Protein AF-B7S6W8-F1 (afdb_monomer)

Mean predicted aligned error: 9.66 Å

Solvent-accessible surface area (backbone atoms only — not comparable to full-atom values): 4986 Å² total; per-residue (Å²): 100,70,91,66,51,34,82,97,51,30,82,68,70,40,83,88,77,60,81,42,68,65,73,74,73,37,56,80,69,58,44,51,50,52,55,51,51,53,56,48,47,49,53,50,52,22,43,50,50,33,54,75,75,65,46,83,54,58,67,83,92,48,54,46,68,59,47,43,53,54,50,25,52,52,45,42,49,51,59,53,55,77,69,106

Secondary structure (DSSP, 8-state):
-TTTT-TTS--SS-TTSS--HHHHHS-HHHHHHHHHHHHHHHHHHHHHHIIIII-S---TTS-HHHHHHHHHHHHHHHHHHHH-

Organism: NCBI:txid69654

Sequence (84 aa):
IAETNRAPFDFAEGESELVSGFNIEYSAGGFALIFMAEYANILVMSLFSVVLFFGAGSVGSLSWDFVMMVKTLFVAFAFIWVRA

Foldseek 3Di:
DCVLCAPPNVPQPPPPPDDRPCVVVDPDPRVVVVVVVSVVVLLVVLLVCCCPPVNLDDDPPDDSVVVSVVSSVVSSVVVVVVRD

pLDDT: mean 73.94, std 12.87, range [48.03, 89.5]

Structure (mmCIF, N/CA/C/O backbone):
data_AF-B7S6W8-F1
#
_entry.id   AF-B7S6W8-F1
#
loop_
_atom_site.group_PDB
_atom_site.id
_atom_site.type_symbol
_atom_site.label_atom_id
_atom_site.label_alt_id
_atom_site.label_comp_id
_atom_site.label_asym_id
_atom_site.label_entity_id
_atom_site.label_seq_id
_atom_site.pdbx_PDB_ins_code
_atom_site.Cartn_x
_atom_site.Cartn_y
_atom_site.Cartn_z
_atom_site.occupancy
_atom_site.B_iso_or_equiv
_atom_site.auth_seq_id
_atom_site.auth_comp_id
_atom_site.auth_asym_id
_atom_site.auth_atom_id
_atom_site.pdbx_PDB_model_num
ATOM 1 N N . ILE A 1 1 ? -2.363 -8.653 2.361 1.00 58.00 1 ILE A N 1
ATOM 2 C CA . ILE A 1 1 ? -3.825 -8.440 2.548 1.00 58.00 1 ILE A CA 1
ATOM 3 C C . ILE A 1 1 ? -4.276 -8.999 3.897 1.00 58.00 1 ILE A C 1
ATOM 5 O O . ILE A 1 1 ? -4.749 -8.218 4.704 1.00 58.00 1 ILE A O 1
ATOM 9 N N . ALA A 1 2 ? -4.083 -10.294 4.192 1.00 51.31 2 ALA A N 1
ATOM 10 C CA . ALA A 1 2 ? -4.482 -10.862 5.491 1.00 51.31 2 ALA A CA 1
ATOM 11 C C . ALA A 1 2 ? -3.647 -10.343 6.684 1.00 51.31 2 ALA A C 1
ATOM 13 O O . ALA A 1 2 ? -4.193 -10.016 7.725 1.00 51.31 2 ALA A O 1
ATOM 14 N N . GLU A 1 3 ? -2.331 -10.196 6.522 1.00 59.50 3 GLU A N 1
ATOM 15 C CA . GLU A 1 3 ? -1.415 -9.718 7.581 1.00 59.50 3 GLU A CA 1
ATOM 16 C C . GLU A 1 3 ? -1.490 -8.209 7.867 1.00 59.50 3 GLU A C 1
ATOM 1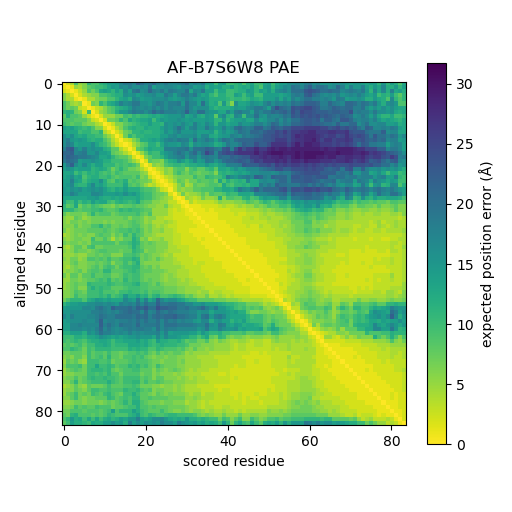8 O O . GLU A 1 3 ? -0.940 -7.724 8.852 1.00 59.50 3 GLU A O 1
ATOM 23 N N . THR A 1 4 ? -2.143 -7.454 6.981 1.00 58.09 4 THR A N 1
ATOM 24 C CA . THR A 1 4 ? -2.327 -6.007 7.125 1.00 58.09 4 THR A CA 1
ATOM 25 C C . THR A 1 4 ? -3.629 -5.670 7.848 1.00 58.09 4 THR A C 1
ATOM 27 O O . THR A 1 4 ? -3.986 -4.503 7.858 1.00 58.09 4 THR A O 1
ATOM 30 N N . ASN A 1 5 ? -4.342 -6.663 8.409 1.00 56.09 5 ASN A N 1
ATOM 31 C CA . ASN A 1 5 ? -5.637 -6.491 9.085 1.00 56.09 5 ASN A CA 1
ATOM 32 C C . ASN A 1 5 ? -6.638 -5.662 8.260 1.00 56.09 5 ASN A C 1
ATOM 34 O O . ASN A 1 5 ? -7.401 -4.881 8.805 1.00 56.09 5 ASN A O 1
ATOM 38 N N . ARG A 1 6 ? -6.617 -5.799 6.925 1.00 62.72 6 ARG A N 1
ATOM 39 C CA . ARG A 1 6 ? -7.510 -5.054 6.024 1.00 62.72 6 ARG A CA 1
ATOM 40 C C . ARG A 1 6 ? -8.597 -5.957 5.456 1.00 62.72 6 ARG A C 1
ATOM 42 O O . ARG A 1 6 ? -8.408 -7.170 5.330 1.00 62.72 6 ARG A O 1
ATOM 49 N N . ALA A 1 7 ? -9.730 -5.346 5.102 1.00 53.69 7 ALA A N 1
ATOM 50 C CA . ALA A 1 7 ? -10.915 -6.029 4.595 1.00 53.69 7 ALA A CA 1
ATOM 51 C C . ALA A 1 7 ? -10.550 -7.019 3.466 1.00 53.69 7 ALA A C 1
ATOM 53 O O . ALA A 1 7 ? -9.762 -6.672 2.581 1.00 53.69 7 ALA A O 1
ATOM 54 N N . PRO A 1 8 ? -11.064 -8.263 3.487 1.00 51.12 8 PRO A N 1
ATOM 55 C CA . PRO A 1 8 ? -12.130 -8.799 4.346 1.00 51.12 8 PRO A CA 1
ATOM 56 C C . PRO A 1 8 ? -11.668 -9.338 5.719 1.00 51.12 8 PRO A C 1
ATOM 58 O O . PRO A 1 8 ? -12.460 -9.965 6.411 1.00 51.12 8 PRO A O 1
ATOM 61 N N . PHE A 1 9 ? -10.408 -9.128 6.120 1.00 55.38 9 PHE A N 1
ATOM 62 C CA . PHE A 1 9 ? -9.847 -9.609 7.396 1.00 55.38 9 PHE A CA 1
ATOM 63 C C . PHE A 1 9 ? -9.719 -8.506 8.464 1.00 55.38 9 PHE A C 1
ATOM 65 O O . PHE A 1 9 ? -8.983 -8.668 9.435 1.00 55.38 9 PHE A O 1
ATOM 72 N N . ASP A 1 10 ? -10.429 -7.390 8.290 1.00 58.50 10 ASP A N 1
ATOM 73 C CA . ASP A 1 10 ? -10.456 -6.258 9.224 1.00 58.50 10 ASP A CA 1
ATOM 74 C C . ASP A 1 10 ? -11.521 -6.453 10.318 1.00 58.50 10 ASP A C 1
ATOM 76 O O . ASP A 1 10 ? -12.530 -5.755 10.378 1.00 58.50 10 ASP A O 1
ATOM 80 N N . PHE A 1 11 ? -11.328 -7.477 11.154 1.00 53.47 11 PHE A N 1
ATOM 81 C CA . PHE A 1 11 ? -12.261 -7.830 12.237 1.00 53.47 11 PHE A CA 1
ATOM 82 C C . PHE A 1 11 ? -12.114 -6.954 13.491 1.00 53.47 11 PHE A C 1
ATOM 84 O O . PHE A 1 11 ? -12.963 -7.005 14.375 1.00 53.47 11 PHE A O 1
ATOM 91 N N . ALA A 1 12 ? -11.018 -6.198 13.614 1.00 54.38 12 ALA A N 1
ATOM 92 C CA . ALA A 1 12 ? -10.712 -5.422 14.817 1.00 54.38 12 ALA A CA 1
ATOM 93 C C . ALA A 1 12 ? -11.097 -3.937 14.695 1.00 54.38 12 ALA A C 1
ATOM 95 O O . ALA A 1 12 ? -11.338 -3.298 15.722 1.00 54.38 12 ALA A O 1
ATOM 96 N N . GLU A 1 13 ? -11.155 -3.390 13.474 1.00 57.34 13 GLU A N 1
ATOM 97 C CA . GLU A 1 13 ? -11.426 -1.969 13.206 1.00 57.34 13 GLU A CA 1
ATOM 98 C C . GLU A 1 13 ? -12.772 -1.728 12.497 1.00 57.34 13 GLU A C 1
ATOM 100 O O . GLU A 1 13 ? -13.118 -0.583 12.218 1.00 57.34 13 GLU A O 1
ATOM 105 N N . GLY A 1 14 ? -13.571 -2.778 12.260 1.00 55.62 14 GLY A N 1
ATOM 106 C CA . GLY A 1 14 ? -14.897 -2.692 11.646 1.00 55.62 14 GLY A CA 1
ATOM 107 C C . GLY A 1 14 ? -15.839 -1.732 12.380 1.00 55.62 14 GLY A C 1
ATOM 108 O O . GLY A 1 14 ? -16.589 -2.126 13.272 1.00 55.62 14 GLY A O 1
ATOM 109 N N . GLU A 1 15 ? -15.844 -0.466 11.962 1.00 55.88 15 GLU A N 1
ATOM 110 C CA . GLU A 1 15 ? -16.671 0.616 12.514 1.00 55.88 15 GLU A CA 1
ATOM 111 C C . GLU A 1 15 ? -18.179 0.306 12.482 1.00 55.88 15 GLU A C 1
ATOM 113 O O . GLU A 1 15 ? -18.962 0.911 13.215 1.00 55.88 15 GLU A O 1
ATOM 118 N N . SER A 1 16 ? -18.588 -0.666 11.661 1.00 53.09 16 SER A N 1
ATOM 119 C CA . SER A 1 16 ? -19.970 -1.107 11.498 1.00 53.09 16 SER A C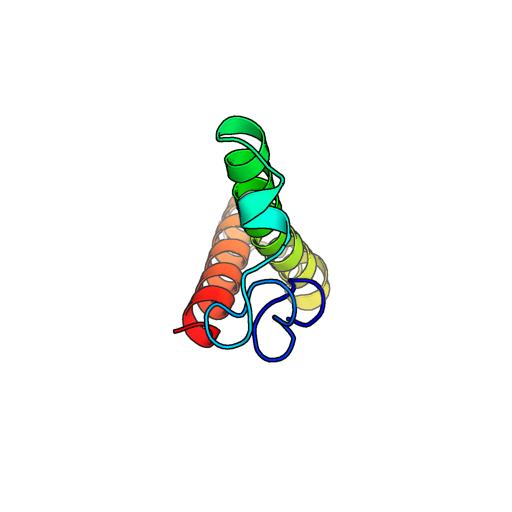A 1
ATOM 120 C C . SER A 1 16 ? -20.438 -2.170 12.495 1.00 53.09 16 SER A C 1
ATOM 122 O O . SER A 1 16 ? -21.650 -2.353 12.615 1.00 53.09 16 SER A O 1
ATOM 124 N N . GLU A 1 17 ? -19.548 -2.891 13.191 1.00 50.75 17 GLU A N 1
ATOM 125 C CA . GLU A 1 17 ? -19.944 -4.120 13.905 1.00 50.75 17 GLU A CA 1
ATOM 126 C C . GLU A 1 17 ? -19.439 -4.267 15.341 1.00 50.75 17 GLU A C 1
ATOM 128 O O . GLU A 1 17 ? -19.184 -5.379 15.779 1.00 50.75 17 GLU A O 1
ATOM 133 N N . LEU A 1 18 ? -19.458 -3.163 16.098 1.00 50.19 18 LEU A N 1
ATOM 134 C CA . LEU A 1 18 ? -19.200 -3.022 17.544 1.00 50.19 18 LEU A CA 1
ATOM 135 C C . LEU A 1 18 ? -17.891 -2.268 17.787 1.00 50.19 18 LEU A C 1
ATOM 137 O O . LEU A 1 18 ? -16.810 -2.768 17.516 1.00 50.19 18 LEU A O 1
ATOM 141 N N . VAL A 1 19 ? -18.039 -1.050 18.318 1.00 48.03 19 VAL A N 1
ATOM 142 C CA . VAL A 1 19 ? -17.072 -0.301 19.137 1.00 48.03 19 VAL A CA 1
ATOM 143 C C . VAL A 1 19 ? -15.680 -0.949 19.192 1.00 48.03 19 VAL A C 1
ATOM 145 O O . VAL A 1 19 ? -15.468 -1.882 19.970 1.00 48.03 19 VAL A O 1
ATOM 148 N N . SER A 1 20 ? -14.728 -0.457 18.390 1.00 57.97 20 SER A N 1
ATOM 149 C CA . SER A 1 20 ? -13.371 -1.007 18.413 1.00 57.97 20 SER A CA 1
ATOM 150 C C . SER A 1 20 ? -12.768 -0.805 19.809 1.00 57.97 20 SER A C 1
ATOM 152 O O . SER A 1 20 ? -12.653 0.315 20.316 1.00 57.97 20 SER A O 1
ATOM 154 N N . GLY A 1 21 ? -12.432 -1.909 20.482 1.00 61.28 21 GLY A N 1
ATOM 155 C CA . GLY A 1 21 ? -11.996 -1.877 21.884 1.00 61.28 21 GLY A CA 1
ATOM 156 C C . GLY A 1 21 ? -10.776 -0.975 22.106 1.00 61.28 21 GLY A C 1
ATOM 157 O O . GLY A 1 21 ? -10.700 -0.255 23.101 1.00 61.28 21 GLY A O 1
ATOM 158 N N . PHE A 1 22 ? -9.870 -0.909 21.123 1.00 63.66 22 PHE A N 1
ATOM 159 C CA . PHE A 1 22 ? -8.658 -0.095 21.216 1.00 63.66 22 PHE A CA 1
ATOM 160 C C . PHE A 1 22 ? -8.910 1.419 21.089 1.00 63.66 22 PHE A C 1
ATOM 162 O O . PHE A 1 22 ? -8.124 2.195 21.634 1.00 63.66 22 PHE A O 1
ATOM 169 N N . ASN A 1 23 ? -10.006 1.866 20.457 1.00 64.94 23 ASN A N 1
ATOM 170 C CA . ASN A 1 23 ? -10.337 3.298 20.373 1.00 64.94 23 ASN A CA 1
ATOM 171 C C . ASN A 1 23 ? -10.781 3.882 21.723 1.00 64.94 23 ASN A C 1
ATOM 173 O O . ASN A 1 23 ? -10.737 5.097 21.903 1.00 64.94 23 ASN A O 1
ATOM 177 N N . ILE A 1 24 ? -11.215 3.039 22.667 1.00 63.19 24 ILE A N 1
ATOM 178 C CA . ILE A 1 24 ? -11.644 3.469 24.007 1.00 63.19 24 ILE A CA 1
ATOM 179 C C . ILE A 1 24 ? -10.491 3.397 25.012 1.00 63.19 24 ILE A C 1
ATOM 181 O O . ILE A 1 24 ? -10.396 4.238 25.906 1.00 63.19 24 ILE A O 1
ATOM 185 N N . GLU A 1 25 ? -9.617 2.399 24.884 1.00 69.94 25 GLU A N 1
ATOM 186 C CA . GLU A 1 25 ? -8.549 2.139 25.857 1.00 69.94 25 GLU A CA 1
ATOM 187 C C . GLU A 1 25 ? -7.328 3.052 25.680 1.00 69.94 25 GLU A C 1
ATOM 189 O O . GLU A 1 25 ? -6.665 3.401 26.662 1.00 69.94 25 GLU A O 1
ATOM 194 N N . TYR A 1 26 ? -7.029 3.475 24.448 1.00 67.38 26 TYR A N 1
ATOM 195 C CA . TYR A 1 26 ? -5.860 4.302 24.162 1.00 67.38 26 TYR A CA 1
ATOM 196 C C . TYR A 1 26 ? -6.212 5.792 24.090 1.00 67.38 26 TYR A C 1
ATOM 198 O O . TYR A 1 26 ? -7.011 6.239 23.274 1.00 67.38 26 TYR A O 1
ATOM 206 N N . SER A 1 27 ? -5.551 6.594 24.931 1.00 70.06 27 SER A N 1
ATOM 207 C CA . SER A 1 27 ? -5.614 8.058 24.863 1.00 70.06 27 SER A CA 1
ATOM 208 C C . SER A 1 27 ? -4.836 8.609 23.655 1.00 70.06 27 SER A C 1
ATOM 210 O O . SER A 1 27 ? -4.076 7.890 23.002 1.00 70.06 27 SER A O 1
ATOM 212 N N . ALA A 1 28 ? -5.003 9.908 23.374 1.00 71.81 28 ALA A N 1
ATOM 213 C CA . ALA A 1 28 ? -4.576 10.598 22.149 1.00 71.81 28 ALA A CA 1
ATOM 214 C C . ALA A 1 28 ? -3.217 10.165 21.549 1.00 71.81 28 ALA A C 1
ATOM 216 O O . ALA A 1 28 ? -3.124 9.941 20.345 1.00 71.81 28 ALA A O 1
ATOM 217 N N . GLY A 1 29 ? -2.163 10.029 22.364 1.00 77.00 29 GLY A N 1
ATOM 218 C CA . GLY A 1 29 ? -0.832 9.640 21.878 1.00 77.00 29 GLY A CA 1
ATOM 219 C C . GLY A 1 29 ? -0.712 8.161 21.493 1.00 77.00 29 GLY A C 1
ATOM 220 O O . GLY A 1 29 ? -0.149 7.844 20.448 1.00 77.00 29 GLY A O 1
ATOM 221 N N . GLY A 1 30 ? -1.260 7.254 22.309 1.00 77.06 30 GLY A N 1
ATOM 222 C CA . GLY A 1 30 ? -1.245 5.813 22.028 1.00 77.06 30 GLY A CA 1
ATOM 223 C C . GLY A 1 30 ? -2.087 5.464 20.803 1.00 77.06 30 GLY A C 1
ATOM 224 O O . GLY A 1 30 ? -1.672 4.661 19.974 1.00 77.06 30 GLY A O 1
ATOM 225 N N . PHE A 1 31 ? -3.204 6.167 20.631 1.00 74.19 31 PHE A N 1
ATOM 226 C CA . PHE A 1 31 ? -4.059 6.065 19.454 1.00 74.19 31 PHE A CA 1
ATOM 227 C C . PHE A 1 31 ? -3.332 6.459 18.157 1.00 74.19 31 PHE A C 1
ATOM 229 O O . PHE A 1 31 ? -3.379 5.734 17.166 1.00 74.19 31 PHE A O 1
ATOM 236 N N . ALA A 1 32 ? -2.570 7.560 18.173 1.00 81.25 32 ALA A N 1
ATOM 237 C CA . ALA A 1 32 ? -1.787 7.982 17.010 1.00 81.25 32 ALA A CA 1
ATOM 238 C C . ALA A 1 32 ? -0.699 6.963 16.617 1.00 81.25 32 ALA A C 1
ATOM 240 O O . ALA A 1 32 ? -0.432 6.770 15.429 1.00 81.25 32 ALA A O 1
ATOM 241 N N . LEU A 1 33 ? -0.080 6.296 17.599 1.00 83.56 33 LEU A N 1
ATOM 242 C CA . LEU A 1 33 ? 0.921 5.256 17.343 1.00 83.56 33 LEU A CA 1
ATOM 243 C C . LEU A 1 33 ? 0.316 4.018 16.675 1.00 83.56 33 LEU A C 1
ATOM 245 O O . LEU A 1 33 ? 0.972 3.436 15.816 1.00 83.56 33 LEU A O 1
ATOM 249 N N . ILE A 1 34 ? -0.918 3.643 17.024 1.00 80.62 34 ILE A N 1
ATOM 250 C CA . ILE A 1 34 ? -1.608 2.492 16.421 1.00 80.62 34 ILE A CA 1
ATOM 251 C C . ILE A 1 34 ? -1.833 2.734 14.926 1.00 80.62 34 ILE A C 1
ATOM 253 O O . ILE A 1 34 ? -1.423 1.910 14.108 1.00 80.62 34 ILE A O 1
ATOM 257 N N . PHE A 1 35 ? -2.360 3.902 14.549 1.00 75.75 35 PHE A N 1
ATOM 258 C CA . PHE A 1 35 ? -2.517 4.236 13.131 1.00 75.75 35 PHE A CA 1
ATOM 259 C C . PHE 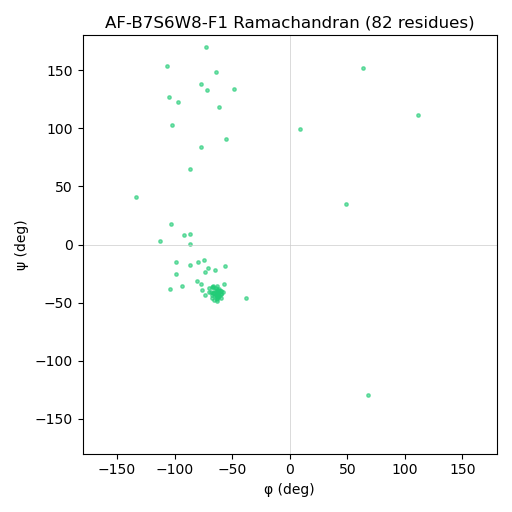A 1 35 ? -1.186 4.329 12.396 1.00 75.75 35 PHE A C 1
ATOM 261 O O . PHE A 1 35 ? -1.051 3.800 11.294 1.00 75.75 35 PHE A O 1
ATOM 268 N N . MET A 1 36 ? -0.179 4.979 12.988 1.00 83.75 36 MET A N 1
ATOM 269 C CA . MET A 1 36 ? 1.141 5.049 12.359 1.00 83.75 36 MET A CA 1
ATOM 270 C C . MET A 1 36 ? 1.745 3.659 12.144 1.00 83.75 36 MET A C 1
ATOM 272 O O . MET A 1 36 ? 2.330 3.419 11.089 1.00 83.75 36 MET A O 1
ATOM 276 N N . ALA A 1 37 ? 1.587 2.741 13.102 1.00 85.44 37 ALA A N 1
ATOM 277 C CA . ALA A 1 37 ? 2.064 1.368 12.980 1.00 85.44 37 ALA A CA 1
ATOM 278 C C . ALA A 1 37 ? 1.342 0.612 11.857 1.00 85.44 37 ALA A C 1
ATOM 280 O O . ALA A 1 37 ? 1.978 -0.125 11.104 1.00 85.44 37 ALA A O 1
ATOM 281 N N . GLU A 1 38 ? 0.040 0.829 11.692 1.00 80.00 38 GLU A N 1
ATOM 282 C CA . GLU A 1 38 ? -0.729 0.195 10.628 1.00 80.00 38 GLU A CA 1
ATOM 283 C C . GLU A 1 38 ? -0.309 0.692 9.233 1.00 80.00 38 GLU A C 1
ATOM 285 O O . GLU A 1 38 ? -0.033 -0.111 8.336 1.00 80.00 38 GLU A O 1
ATOM 290 N N . TYR A 1 39 ? -0.163 2.010 9.053 1.00 82.38 39 TYR A N 1
ATOM 291 C CA . TYR A 1 39 ? 0.344 2.578 7.798 1.00 82.38 39 TYR A CA 1
ATOM 292 C C . TYR A 1 39 ? 1.789 2.154 7.516 1.00 82.38 39 TYR A C 1
ATOM 294 O O . TYR A 1 39 ? 2.135 1.858 6.369 1.00 82.38 39 TYR A O 1
ATOM 302 N N . ALA A 1 40 ? 2.629 2.063 8.551 1.00 87.06 40 ALA A N 1
ATOM 303 C CA . ALA A 1 40 ? 3.978 1.527 8.420 1.00 87.06 40 ALA A CA 1
ATOM 304 C C . ALA A 1 40 ? 3.956 0.058 7.969 1.00 87.06 40 ALA A C 1
ATOM 306 O O . ALA A 1 40 ? 4.742 -0.316 7.099 1.00 87.06 40 ALA A O 1
ATOM 307 N N . ASN A 1 41 ? 3.030 -0.758 8.482 1.00 86.38 41 ASN A N 1
ATOM 308 C CA . ASN A 1 41 ? 2.884 -2.153 8.071 1.00 86.38 41 ASN A CA 1
ATOM 309 C C . ASN A 1 41 ? 2.515 -2.270 6.579 1.00 86.38 41 ASN A C 1
ATOM 311 O O . ASN A 1 41 ? 3.104 -3.077 5.863 1.00 86.38 41 ASN A O 1
ATOM 315 N N . ILE A 1 42 ? 1.632 -1.407 6.059 1.00 84.62 42 ILE A N 1
ATOM 316 C CA . ILE A 1 42 ? 1.304 -1.371 4.619 1.00 84.62 42 ILE A CA 1
ATOM 317 C C . ILE A 1 42 ? 2.556 -1.087 3.777 1.00 84.62 42 ILE A C 1
ATOM 319 O O . ILE A 1 42 ? 2.815 -1.778 2.787 1.00 84.62 42 ILE A O 1
ATOM 323 N N . LEU A 1 43 ? 3.358 -0.097 4.177 1.00 86.69 43 LEU A N 1
ATOM 324 C CA . LEU A 1 43 ? 4.595 0.237 3.471 1.00 86.69 43 LEU A CA 1
ATOM 325 C C . LEU A 1 43 ? 5.605 -0.915 3.523 1.00 86.69 43 LEU A C 1
ATOM 327 O O . LEU A 1 43 ? 6.182 -1.263 2.492 1.00 86.69 43 LEU A O 1
ATOM 331 N N . VAL A 1 44 ? 5.778 -1.551 4.680 1.00 88.56 44 VAL A N 1
ATOM 332 C CA . VAL A 1 44 ? 6.695 -2.687 4.852 1.00 88.56 44 VAL A CA 1
ATOM 333 C C . VAL A 1 44 ? 6.266 -3.881 3.997 1.00 88.56 44 VAL A C 1
ATOM 335 O O . VAL A 1 44 ? 7.097 -4.443 3.283 1.00 88.56 44 VAL A O 1
ATOM 338 N N . MET A 1 45 ? 4.977 -4.224 3.974 1.00 85.81 45 MET A N 1
ATOM 339 C CA . MET A 1 45 ? 4.476 -5.321 3.139 1.00 85.81 45 MET A CA 1
ATOM 340 C C . MET A 1 45 ? 4.5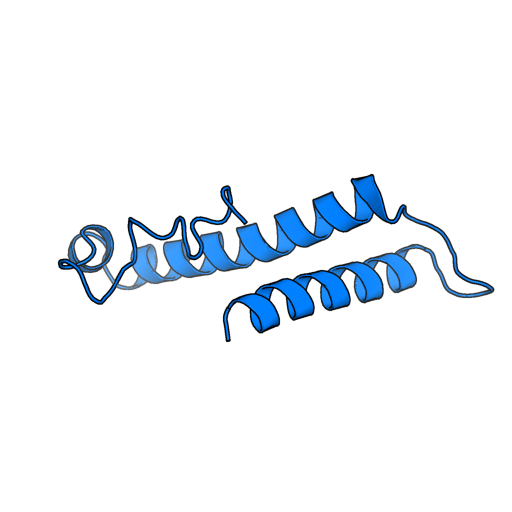83 -5.006 1.644 1.00 85.81 45 MET A C 1
ATOM 342 O O . MET A 1 45 ? 4.956 -5.875 0.850 1.00 85.81 45 MET A O 1
ATOM 346 N N . SER A 1 46 ? 4.359 -3.749 1.245 1.00 87.31 46 SER A N 1
ATOM 347 C CA . SER A 1 46 ? 4.608 -3.313 -0.134 1.00 87.31 46 SER A CA 1
ATOM 348 C C . SER A 1 46 ? 6.088 -3.468 -0.510 1.00 87.31 46 SER A C 1
ATOM 350 O O . SER A 1 46 ? 6.400 -3.984 -1.583 1.00 87.31 46 SER A O 1
ATOM 352 N N . LEU A 1 47 ? 7.010 -3.146 0.403 1.00 88.25 47 LEU A N 1
ATOM 353 C CA . LEU A 1 47 ? 8.444 -3.319 0.197 1.00 88.25 47 LEU A CA 1
ATOM 354 C C . LEU A 1 47 ? 8.826 -4.796 0.070 1.00 88.25 47 LEU A C 1
ATOM 356 O O . LEU A 1 47 ? 9.498 -5.161 -0.895 1.00 88.25 47 LEU A O 1
ATOM 360 N N . PHE A 1 48 ? 8.353 -5.657 0.972 1.00 87.06 48 PHE A N 1
ATOM 361 C CA . PHE A 1 48 ? 8.606 -7.097 0.886 1.00 87.06 48 PHE A CA 1
ATOM 362 C C . PHE A 1 48 ? 8.067 -7.700 -0.410 1.00 87.06 48 PHE A C 1
ATOM 364 O O . PHE A 1 48 ? 8.774 -8.463 -1.067 1.00 87.06 48 PHE A O 1
ATOM 371 N N . SER A 1 49 ? 6.860 -7.320 -0.834 1.00 86.69 49 SER A N 1
ATOM 372 C CA . SER A 1 49 ? 6.292 -7.816 -2.091 1.00 86.69 49 SER A CA 1
ATOM 373 C C . SER A 1 49 ? 7.128 -7.410 -3.315 1.00 86.69 49 SER A C 1
ATOM 375 O O . SER A 1 49 ? 7.360 -8.225 -4.209 1.00 86.69 49 SER A O 1
ATOM 377 N N . VAL A 1 50 ? 7.668 -6.187 -3.338 1.00 89.12 50 VAL A N 1
ATOM 378 C CA . VAL A 1 50 ? 8.553 -5.727 -4.415 1.00 89.12 50 VAL A CA 1
ATOM 379 C C . VAL A 1 50 ? 9.881 -6.475 -4.404 1.00 89.12 50 VAL A C 1
ATOM 381 O O . VAL A 1 50 ? 10.339 -6.898 -5.465 1.00 89.12 50 VAL A O 1
ATOM 384 N N . VAL A 1 51 ? 10.481 -6.680 -3.230 1.00 87.44 51 VAL A N 1
ATOM 385 C CA . VAL A 1 51 ? 11.749 -7.413 -3.100 1.00 87.44 51 VAL A CA 1
ATOM 386 C C . VAL A 1 51 ? 11.595 -8.865 -3.552 1.00 87.44 51 VAL A C 1
ATOM 388 O O . VAL A 1 51 ? 12.419 -9.343 -4.329 1.00 87.44 51 VAL A O 1
ATOM 391 N N . LEU A 1 52 ? 10.541 -9.551 -3.100 1.00 85.75 52 LEU A N 1
ATOM 392 C CA . LEU A 1 52 ? 10.349 -10.981 -3.346 1.00 85.75 52 LEU A CA 1
ATOM 393 C C . LEU A 1 52 ? 9.871 -11.292 -4.771 1.00 85.75 52 LEU A C 1
ATOM 395 O O . LEU A 1 52 ? 10.333 -12.269 -5.354 1.00 85.75 52 LEU A O 1
ATOM 399 N N . PHE A 1 53 ? 8.969 -10.483 -5.341 1.00 82.56 53 PHE A N 1
ATOM 400 C CA . PHE A 1 53 ? 8.354 -10.782 -6.643 1.00 82.56 53 PHE A CA 1
ATOM 401 C C . PHE A 1 53 ? 8.916 -9.959 -7.805 1.00 82.56 53 PHE A C 1
ATOM 403 O O . PHE A 1 53 ? 9.068 -10.482 -8.906 1.00 82.56 53 PHE A O 1
ATOM 410 N N . PHE A 1 54 ? 9.215 -8.674 -7.594 1.00 75.69 54 PHE A N 1
ATOM 411 C CA . PHE A 1 54 ? 9.609 -7.765 -8.679 1.00 75.69 54 PHE A CA 1
ATOM 412 C C . PHE 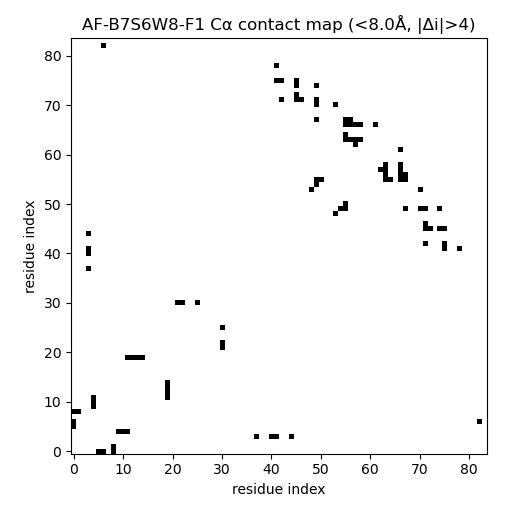A 1 54 ? 11.121 -7.565 -8.805 1.00 75.69 54 PHE A C 1
ATOM 414 O O . PHE A 1 54 ? 11.569 -7.034 -9.829 1.00 75.69 54 PHE A O 1
ATOM 421 N N . GLY A 1 55 ? 11.882 -7.958 -7.779 1.00 74.06 55 GLY A N 1
ATOM 422 C CA . GLY A 1 55 ? 13.330 -7.819 -7.693 1.00 74.06 55 GLY A CA 1
ATOM 423 C C . GLY A 1 55 ? 13.819 -6.365 -7.685 1.00 74.06 55 GLY A C 1
ATOM 424 O O . GLY A 1 55 ? 13.230 -5.448 -8.277 1.00 74.06 55 GLY A O 1
ATOM 425 N N . ALA A 1 56 ? 14.970 -6.145 -7.054 1.00 68.69 56 ALA A N 1
ATOM 426 C CA . ALA A 1 56 ? 15.744 -4.927 -7.250 1.00 68.69 56 ALA A CA 1
ATOM 427 C C . ALA A 1 56 ? 16.463 -5.084 -8.586 1.00 68.69 56 ALA A C 1
ATOM 429 O O . ALA A 1 56 ? 17.566 -5.591 -8.576 1.00 68.69 56 ALA A O 1
ATOM 430 N N . GLY A 1 57 ? 15.791 -4.774 -9.700 1.00 68.44 57 GLY A N 1
ATOM 431 C CA . GLY A 1 57 ? 16.277 -4.750 -11.088 1.00 68.44 57 GLY A CA 1
ATOM 432 C C . GLY A 1 57 ? 16.476 -3.308 -11.558 1.00 68.44 57 GLY A C 1
ATOM 433 O O . GLY A 1 57 ? 15.506 -2.558 -11.463 1.00 68.44 57 GLY A O 1
ATOM 434 N N . SER A 1 58 ? 17.638 -2.897 -12.077 1.00 71.50 58 SER A N 1
ATOM 435 C CA . SER A 1 58 ? 17.760 -1.603 -12.753 1.00 71.50 58 SER A CA 1
ATOM 436 C C . SER A 1 58 ? 17.047 -1.689 -14.097 1.00 71.50 58 SER A C 1
ATOM 438 O O . SER A 1 58 ? 17.192 -2.654 -14.848 1.00 71.50 58 SER A O 1
ATOM 440 N N . VAL A 1 59 ? 16.232 -0.683 -14.400 1.00 71.94 59 VAL A N 1
ATOM 441 C CA . VAL A 1 59 ? 15.581 -0.559 -15.704 1.00 71.94 59 VAL A CA 1
ATOM 442 C C . VAL A 1 59 ? 16.356 0.499 -16.481 1.00 71.94 59 VAL A C 1
ATOM 444 O O . VAL A 1 59 ? 16.236 1.693 -16.214 1.00 71.94 59 VAL A O 1
ATOM 447 N N . GLY A 1 60 ? 17.198 0.060 -17.417 1.00 76.12 60 GLY A N 1
ATOM 448 C CA . GLY A 1 60 ? 18.029 0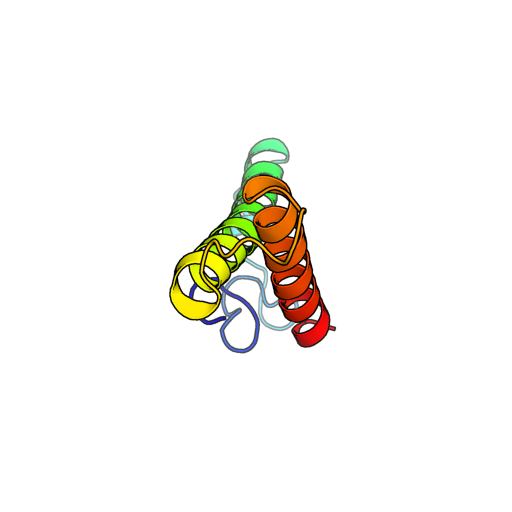.956 -18.225 1.00 76.12 60 GLY A CA 1
ATOM 449 C C . GLY A 1 60 ? 19.115 1.671 -17.409 1.00 76.12 60 GLY A C 1
ATOM 450 O O . GLY A 1 60 ? 19.880 1.027 -16.697 1.00 76.12 60 GLY A O 1
ATOM 451 N N . SER A 1 61 ? 19.199 3.001 -17.536 1.00 75.94 6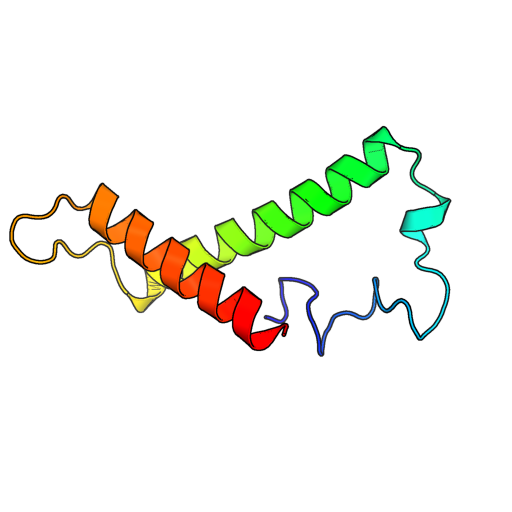1 SER A N 1
ATOM 452 C CA . SER A 1 61 ? 20.181 3.862 -16.848 1.00 75.94 61 SER A CA 1
ATOM 453 C C . SER A 1 61 ? 19.746 4.332 -15.454 1.00 75.94 61 SER A C 1
ATOM 455 O O . SER A 1 61 ? 20.466 5.094 -14.807 1.00 75.94 61 SER A O 1
ATOM 457 N N . LEU A 1 62 ? 18.564 3.920 -14.994 1.00 78.69 62 LEU A N 1
ATOM 458 C CA . LEU A 1 62 ? 18.005 4.340 -13.713 1.00 78.69 62 LEU A CA 1
ATOM 459 C C . LEU A 1 62 ? 18.680 3.588 -12.555 1.00 78.69 62 LEU A C 1
ATOM 461 O O . LEU A 1 62 ? 18.910 2.379 -12.645 1.00 78.69 62 LEU A O 1
ATOM 465 N N . SER A 1 63 ? 18.985 4.291 -11.460 1.00 82.12 63 SER A N 1
ATOM 466 C CA . SER A 1 63 ? 19.586 3.677 -10.271 1.00 82.12 63 SER A CA 1
ATOM 467 C C . SER A 1 63 ? 18.645 2.656 -9.626 1.00 82.12 63 SER A C 1
ATOM 469 O O . SER A 1 63 ? 17.420 2.798 -9.658 1.00 82.12 63 SER A O 1
ATOM 471 N N . TRP A 1 64 ? 19.231 1.626 -9.012 1.00 80.12 64 TRP A N 1
ATOM 472 C CA . TRP A 1 64 ? 18.491 0.543 -8.357 1.00 80.12 64 TRP A CA 1
ATOM 473 C C . TRP A 1 64 ? 17.552 1.066 -7.260 1.00 80.12 64 TRP A C 1
ATOM 475 O O . TRP A 1 64 ? 16.397 0.646 -7.204 1.00 80.12 64 TRP A O 1
ATOM 485 N N . ASP A 1 65 ? 18.003 2.043 -6.467 1.00 83.75 65 ASP A N 1
ATOM 486 C CA . ASP A 1 65 ? 17.217 2.638 -5.377 1.00 83.75 65 ASP A CA 1
ATOM 487 C C . ASP A 1 65 ? 15.963 3.353 -5.890 1.00 83.75 65 ASP A C 1
ATOM 489 O O . ASP A 1 65 ? 14.870 3.193 -5.344 1.00 83.75 65 ASP A O 1
ATOM 493 N N . PHE A 1 66 ? 16.093 4.114 -6.981 1.00 84.00 66 PHE A N 1
ATOM 494 C CA . PHE A 1 66 ? 14.971 4.866 -7.534 1.00 84.00 66 PHE A CA 1
ATOM 495 C C . PHE A 1 66 ? 13.932 3.935 -8.169 1.00 84.00 66 PHE A C 1
ATOM 497 O O . PHE A 1 66 ? 12.732 4.112 -7.960 1.00 84.00 66 PHE A O 1
ATOM 504 N N . VAL A 1 67 ? 14.374 2.896 -8.888 1.00 86.62 67 VAL A N 1
ATOM 505 C CA . VAL A 1 67 ? 13.459 1.883 -9.443 1.00 86.62 67 VAL A CA 1
ATOM 506 C C . VAL A 1 67 ? 12.711 1.159 -8.324 1.00 86.62 67 VAL A C 1
ATOM 508 O O . VAL A 1 67 ? 11.507 0.926 -8.438 1.00 86.62 67 VAL A O 1
ATOM 511 N N . MET A 1 68 ? 13.404 0.822 -7.235 1.00 87.25 68 MET A N 1
ATOM 512 C CA . MET A 1 68 ? 12.788 0.174 -6.083 1.00 87.25 68 MET A CA 1
ATOM 513 C C . MET A 1 68 ? 11.729 1.076 -5.439 1.00 87.25 68 MET A C 1
ATOM 515 O O . MET A 1 68 ? 10.613 0.613 -5.217 1.00 87.25 68 MET A O 1
ATOM 519 N N . MET A 1 69 ? 12.030 2.361 -5.227 1.00 87.88 69 MET A N 1
ATOM 520 C CA . MET A 1 69 ? 11.082 3.327 -4.658 1.00 87.88 69 MET A CA 1
ATOM 521 C C . MET A 1 69 ? 9.815 3.483 -5.513 1.00 87.88 69 MET A C 1
ATOM 523 O O . MET A 1 69 ? 8.705 3.523 -4.990 1.00 87.88 69 MET A O 1
ATOM 527 N N . VAL A 1 70 ? 9.950 3.544 -6.840 1.00 88.81 70 VAL A N 1
ATOM 528 C CA . VAL A 1 70 ? 8.785 3.661 -7.733 1.00 88.81 70 VAL A CA 1
ATOM 529 C C . VAL A 1 70 ? 7.928 2.393 -7.690 1.00 88.81 70 VAL A C 1
ATOM 531 O O . VAL A 1 70 ? 6.701 2.480 -7.623 1.00 88.81 70 VAL A O 1
ATOM 534 N N . LYS A 1 71 ? 8.554 1.209 -7.682 1.00 88.12 71 LYS A N 1
ATOM 535 C CA . LYS A 1 71 ? 7.837 -0.071 -7.581 1.00 88.12 71 LYS A CA 1
ATOM 536 C C . LYS A 1 71 ? 7.077 -0.196 -6.257 1.00 88.12 71 LYS A C 1
ATOM 538 O O . LYS A 1 71 ? 5.930 -0.638 -6.270 1.00 88.12 71 LYS A O 1
ATOM 543 N N . THR A 1 72 ? 7.678 0.195 -5.131 1.00 88.88 72 THR A N 1
ATOM 544 C CA . THR A 1 72 ? 7.003 0.126 -3.821 1.00 88.88 72 THR A CA 1
ATOM 545 C C . THR A 1 72 ? 5.815 1.074 -3.751 1.00 88.88 72 THR A C 1
ATOM 547 O O . THR A 1 72 ? 4.747 0.658 -3.310 1.00 88.88 72 THR A O 1
ATOM 550 N N . LEU A 1 73 ? 5.943 2.297 -4.276 1.00 89.50 73 LEU A N 1
ATOM 551 C CA . LEU A 1 73 ? 4.825 3.242 -4.367 1.00 89.50 73 LEU A CA 1
ATOM 552 C C . LEU A 1 73 ? 3.694 2.730 -5.264 1.00 89.50 73 LEU A C 1
ATOM 554 O O . LEU A 1 73 ? 2.526 2.896 -4.920 1.00 89.50 73 LEU A O 1
ATOM 558 N N . PHE A 1 74 ? 4.018 2.076 -6.381 1.00 89.25 74 PHE A N 1
ATOM 559 C CA . PHE A 1 74 ? 3.009 1.478 -7.256 1.00 89.25 74 PHE A CA 1
ATOM 560 C C . PHE A 1 74 ? 2.215 0.375 -6.544 1.00 89.25 74 PHE A C 1
ATOM 562 O O . PHE A 1 74 ? 0.985 0.357 -6.605 1.00 89.25 74 PHE A O 1
ATOM 569 N N . VAL A 1 75 ? 2.899 -0.517 -5.822 1.00 88.12 75 VAL A N 1
ATOM 570 C CA . VAL A 1 75 ? 2.228 -1.573 -5.055 1.00 88.12 75 VAL A CA 1
ATOM 571 C C . VAL A 1 75 ? 1.421 -0.983 -3.896 1.00 88.12 75 VAL A C 1
ATOM 573 O O . VAL A 1 75 ? 0.276 -1.380 -3.697 1.00 88.12 75 VAL A O 1
ATOM 576 N N . ALA A 1 76 ? 1.956 0.004 -3.173 1.00 87.25 76 ALA A N 1
ATOM 577 C CA . ALA A 1 76 ? 1.220 0.705 -2.122 1.00 87.25 76 ALA A CA 1
ATOM 578 C C . ALA A 1 76 ? -0.049 1.389 -2.666 1.00 87.25 76 ALA A C 1
ATOM 580 O O . ALA A 1 76 ? -1.108 1.304 -2.046 1.00 87.25 76 ALA A O 1
ATOM 581 N N . PHE A 1 77 ? 0.022 1.996 -3.854 1.00 86.38 77 PHE A N 1
ATOM 582 C CA . PHE A 1 77 ? -1.149 2.553 -4.528 1.00 86.38 77 PHE A CA 1
ATOM 583 C C . PHE A 1 77 ? -2.175 1.471 -4.880 1.00 86.38 77 PHE A C 1
ATOM 585 O O . PHE A 1 77 ? -3.363 1.676 -4.654 1.00 86.38 77 PHE A O 1
ATOM 592 N N . ALA A 1 78 ? -1.742 0.300 -5.356 1.00 85.25 78 ALA A N 1
ATOM 593 C CA . ALA A 1 78 ? -2.644 -0.825 -5.601 1.00 85.25 78 ALA A CA 1
ATOM 594 C C . ALA A 1 78 ? -3.336 -1.311 -4.310 1.00 85.25 78 ALA A C 1
ATOM 596 O O . ALA A 1 78 ? -4.527 -1.611 -4.337 1.00 85.25 78 ALA A O 1
ATOM 597 N N . PHE A 1 79 ? -2.634 -1.328 -3.169 1.00 80.00 79 PHE A N 1
ATOM 598 C CA . PHE A 1 79 ? -3.234 -1.631 -1.861 1.00 80.00 79 PHE A CA 1
ATOM 599 C C . PHE A 1 79 ? -4.300 -0.607 -1.448 1.00 80.00 79 PHE A C 1
ATOM 601 O O . PHE A 1 79 ? -5.340 -0.994 -0.918 1.00 80.00 79 PHE A O 1
ATOM 608 N N . ILE A 1 80 ? -4.069 0.684 -1.706 1.00 79.50 80 ILE A N 1
ATOM 609 C CA . ILE A 1 80 ? -5.059 1.743 -1.451 1.00 79.50 80 ILE A CA 1
ATOM 610 C C . ILE A 1 80 ? -6.230 1.643 -2.436 1.00 79.50 80 ILE A C 1
ATOM 612 O O . ILE A 1 80 ? -7.372 1.851 -2.045 1.00 79.50 80 ILE A O 1
ATOM 616 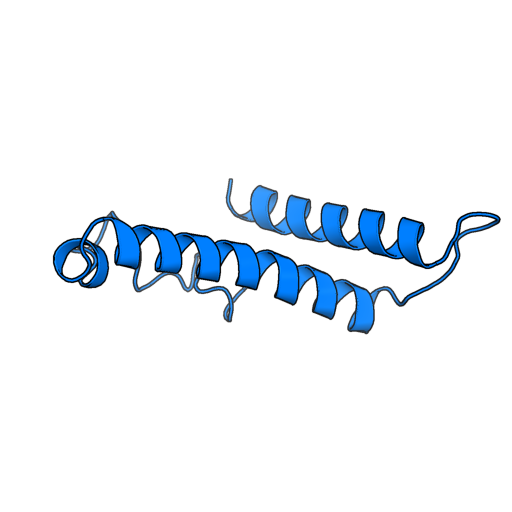N N . TRP A 1 81 ? -5.972 1.290 -3.695 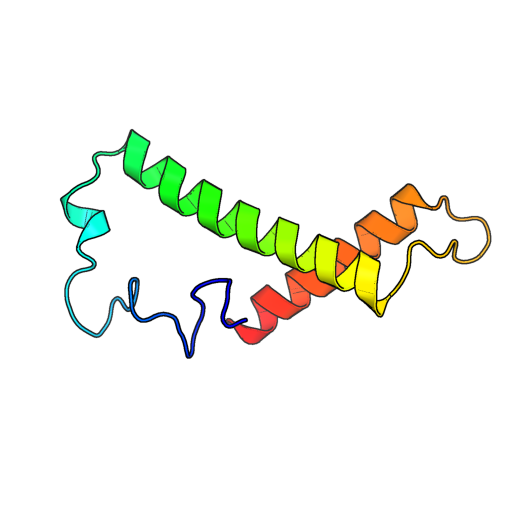1.00 81.06 81 TRP A N 1
ATOM 617 C CA . TRP A 1 81 ? -7.015 1.121 -4.704 1.00 81.06 81 TRP A CA 1
ATOM 618 C C . TRP A 1 81 ? -7.958 -0.031 -4.364 1.00 81.06 81 TRP A C 1
ATOM 620 O O . TRP A 1 81 ? -9.161 0.126 -4.470 1.00 81.06 81 TRP A O 1
ATOM 630 N N . VAL A 1 82 ? -7.430 -1.181 -3.936 1.00 73.44 82 VAL A N 1
ATOM 631 C CA . VAL A 1 82 ? -8.251 -2.336 -3.520 1.00 73.44 82 VAL A CA 1
ATOM 632 C C . VAL A 1 82 ? -9.088 -2.024 -2.271 1.00 73.44 82 VAL A C 1
ATOM 634 O O . VAL A 1 82 ? -10.094 -2.685 -2.031 1.00 73.44 82 VAL A O 1
ATOM 637 N N . ARG A 1 83 ? -8.678 -1.027 -1.478 1.00 67.12 83 ARG A N 1
ATOM 638 C CA . ARG A 1 83 ? -9.444 -0.527 -0.333 1.00 67.12 83 ARG A CA 1
ATOM 639 C C . ARG A 1 83 ? -10.618 0.375 -0.742 1.00 67.12 83 ARG A C 1
ATOM 641 O O . ARG A 1 83 ? -11.595 0.396 0.001 1.00 67.12 83 ARG A O 1
ATOM 648 N N . ALA A 1 84 ? -10.481 1.163 -1.814 1.00 57.84 84 ALA A N 1
ATOM 649 C CA . ALA A 1 84 ? -11.501 2.118 -2.267 1.00 57.84 84 ALA A CA 1
ATOM 650 C C . ALA A 1 84 ? -12.701 1.405 -2.905 1.00 57.84 84 ALA A C 1
ATOM 652 O O . ALA A 1 84 ? -13.836 1.852 -2.632 1.00 57.84 84 ALA A O 1
#

InterPro domains:
  IPR001694 NADH:ubiquinone oxidoreductase, subunit 1/F420H2 oxidoreductase subunit H [PF00146] (1-84)
  IPR001694 NADH:ubiquinone oxidoreductase, subunit 1/F420H2 oxidoreductase subunit H [PTHR11432] (1-84)
  IPR018086 NADH:ubiquinone oxidoreductase, subunit 1, conserved site [PS00668] (8-21)

Radius of gyration: 16.22 Å; Cα contacts (8 Å, |Δi|>4): 50; chains: 1; bounding box: 40×22×44 Å

Nearest PDB structures (foldseek):
  7z80-assembly1_H  TM=8.945E-01  e=7.870E-02  Escherichia coli BL21(DE3)